Protein AF-A0A6A5VVA6-F1 (afdb_monomer_lite)

Structure (mmCIF, N/CA/C/O backbone):
data_AF-A0A6A5VVA6-F1
#
_entry.id   AF-A0A6A5VVA6-F1
#
loop_
_atom_site.group_PDB
_atom_site.id
_atom_site.type_symbol
_atom_site.label_atom_id
_atom_site.label_alt_id
_atom_site.label_comp_id
_atom_site.label_asym_id
_atom_site.label_entity_id
_atom_site.label_seq_id
_atom_site.pdbx_PDB_ins_code
_atom_site.Cartn_x
_atom_site.Cartn_y
_atom_site.Cartn_z
_atom_site.occupancy
_atom_site.B_iso_or_equiv
_atom_site.auth_seq_id
_atom_site.auth_comp_id
_atom_site.auth_asym_id
_atom_site.auth_atom_id
_atom_site.pdbx_PDB_model_num
ATOM 1 N N . MET A 1 1 ? -32.217 15.310 42.374 1.00 36.19 1 MET A N 1
ATOM 2 C CA . MET A 1 1 ? -31.850 13.880 42.325 1.00 36.19 1 MET A CA 1
ATOM 3 C C . MET A 1 1 ? -31.648 13.524 40.866 1.00 36.19 1 MET A C 1
ATOM 5 O O . MET A 1 1 ? -32.587 13.655 40.093 1.00 36.19 1 MET A O 1
ATOM 9 N N . GLY A 1 2 ? -30.400 13.255 40.482 1.00 40.53 2 GLY A N 1
ATOM 10 C CA . GLY A 1 2 ? -30.018 12.982 39.100 1.00 40.53 2 GLY A CA 1
ATOM 11 C C . GLY A 1 2 ? -30.432 11.581 38.672 1.00 40.53 2 GLY A C 1
ATOM 12 O O . GLY A 1 2 ? -30.357 10.640 39.459 1.00 40.53 2 GLY A O 1
ATOM 13 N N . VAL A 1 3 ? -30.845 11.458 37.416 1.00 36.19 3 VAL A N 1
ATOM 14 C CA . VAL A 1 3 ? -30.930 10.171 36.734 1.00 36.19 3 VAL A CA 1
ATOM 15 C C . VAL A 1 3 ? -30.068 10.303 35.489 1.00 36.19 3 VAL A C 1
ATOM 17 O O . VAL A 1 3 ? -30.524 10.710 34.422 1.00 36.19 3 VAL A O 1
ATOM 20 N N . ASP A 1 4 ? -28.778 10.032 35.670 1.00 34.75 4 ASP A N 1
ATOM 21 C CA . ASP A 1 4 ? -27.837 9.834 34.579 1.00 34.75 4 ASP A CA 1
ATOM 22 C C . ASP A 1 4 ? -28.244 8.563 33.834 1.00 34.75 4 ASP A C 1
ATOM 24 O O . ASP A 1 4 ? -27.867 7.444 34.187 1.00 34.75 4 ASP A O 1
ATOM 28 N N . THR A 1 5 ? -29.048 8.721 32.784 1.00 41.00 5 THR A N 1
ATOM 29 C CA . THR A 1 5 ? -29.287 7.649 31.823 1.00 41.00 5 THR A CA 1
ATOM 30 C C . THR A 1 5 ? -28.006 7.457 31.019 1.00 41.00 5 THR A C 1
ATOM 32 O O . THR A 1 5 ? -27.773 8.117 30.001 1.00 41.00 5 THR A O 1
ATOM 35 N N . ALA A 1 6 ? -27.143 6.571 31.511 1.00 39.22 6 ALA A N 1
ATOM 36 C CA . ALA A 1 6 ? -25.995 6.072 30.779 1.00 39.22 6 ALA A CA 1
ATOM 37 C C . ALA A 1 6 ? -26.468 5.555 2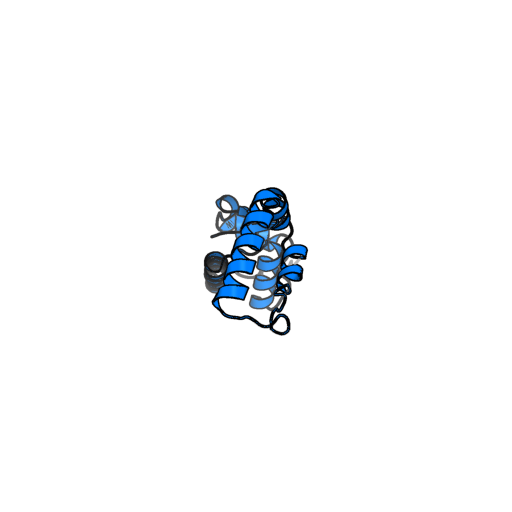9.412 1.00 39.22 6 ALA A C 1
ATOM 39 O O . ALA A 1 6 ? -27.187 4.560 29.308 1.00 39.22 6 ALA A O 1
ATOM 40 N N . LYS A 1 7 ? -26.074 6.264 28.348 1.00 39.19 7 LYS A N 1
ATOM 41 C CA . LYS A 1 7 ? -26.260 5.821 26.964 1.00 39.19 7 LYS A CA 1
ATOM 42 C C . LYS A 1 7 ? -25.625 4.433 26.828 1.00 39.19 7 LYS A C 1
ATOM 44 O O . LYS A 1 7 ? -24.478 4.290 27.262 1.00 39.19 7 LYS A O 1
ATOM 49 N N . PRO A 1 8 ? -26.300 3.436 26.225 1.00 35.03 8 PRO A N 1
ATOM 50 C CA . PRO A 1 8 ? -25.732 2.106 26.086 1.00 35.03 8 PRO A CA 1
ATOM 51 C C . PRO A 1 8 ? -24.411 2.218 25.326 1.00 35.03 8 PRO A C 1
ATOM 53 O O . PRO A 1 8 ? -24.357 2.590 24.149 1.00 35.03 8 PRO A O 1
ATOM 56 N N . CYS A 1 9 ? -23.322 1.964 26.042 1.00 42.34 9 CYS A N 1
ATOM 57 C CA . CYS A 1 9 ? -21.995 1.864 25.480 1.00 42.34 9 CYS A CA 1
ATOM 58 C C . CYS A 1 9 ? -22.026 0.700 24.492 1.00 42.34 9 CYS A C 1
ATOM 60 O O . CYS A 1 9 ? -22.253 -0.438 24.886 1.00 42.34 9 CYS A O 1
ATOM 62 N N . VAL A 1 10 ? -21.872 1.035 23.206 1.00 49.97 10 VAL A N 1
ATOM 63 C CA . VAL A 1 10 ? -21.852 0.131 22.046 1.00 49.97 10 VAL A CA 1
ATOM 64 C C . VAL A 1 10 ? -21.307 -1.232 22.449 1.00 49.97 10 VAL A C 1
ATOM 66 O O . VAL A 1 10 ? -20.103 -1.401 22.653 1.00 49.97 10 VAL A O 1
ATOM 69 N N . THR A 1 11 ? -22.229 -2.163 22.666 1.00 44.84 11 THR A N 1
ATOM 70 C CA . THR A 1 11 ? -21.930 -3.453 23.257 1.00 44.84 11 THR A CA 1
ATOM 71 C C . THR A 1 11 ? -21.075 -4.232 22.269 1.00 44.84 11 THR A C 1
ATOM 73 O O . THR A 1 11 ? -21.367 -4.297 21.079 1.00 44.84 11 THR A O 1
ATOM 76 N N . ARG A 1 12 ? -19.964 -4.744 22.795 1.00 56.94 12 ARG A N 1
ATOM 77 C CA . ARG A 1 12 ? -18.972 -5.619 22.170 1.00 56.94 12 ARG A CA 1
ATOM 78 C C . ARG A 1 12 ? -19.631 -6.744 21.366 1.00 56.94 12 ARG A C 1
ATOM 80 O O . ARG A 1 12 ? -19.928 -7.791 21.939 1.00 56.94 12 ARG A O 1
ATOM 87 N N . ASP A 1 13 ? -19.800 -6.578 20.062 1.00 60.19 13 ASP A N 1
ATOM 88 C CA . ASP A 1 13 ? -20.129 -7.721 19.220 1.00 60.19 13 ASP A CA 1
ATOM 89 C C . ASP A 1 13 ? -18.835 -8.442 18.816 1.00 60.19 13 ASP A C 1
ATOM 91 O O . ASP A 1 13 ? -18.100 -8.021 17.919 1.00 60.19 13 ASP A O 1
ATOM 95 N N . ARG A 1 14 ? -18.520 -9.527 19.536 1.00 67.19 14 ARG A N 1
ATOM 96 C CA . ARG A 1 14 ? -17.348 -10.374 19.254 1.00 67.19 14 ARG A CA 1
ATOM 97 C C . ARG A 1 14 ? -17.419 -11.025 17.868 1.00 67.19 14 ARG A C 1
ATOM 99 O O . ARG A 1 14 ? -16.401 -11.538 17.404 1.00 67.19 14 ARG A O 1
ATOM 106 N N . ALA A 1 15 ? -18.593 -11.098 17.236 1.00 70.94 15 ALA A N 1
ATOM 107 C CA . ALA A 1 15 ? -18.719 -11.620 15.878 1.00 70.94 15 ALA A CA 1
ATOM 108 C C . ALA A 1 15 ? -18.160 -10.614 14.863 1.00 70.94 15 ALA A C 1
ATOM 110 O O . ALA A 1 15 ? -17.253 -10.963 14.110 1.00 70.94 15 ALA A O 1
ATOM 111 N N . LEU A 1 16 ? -18.588 -9.352 14.949 1.00 74.44 16 LEU A N 1
ATOM 112 C CA . LEU A 1 16 ? -18.109 -8.268 14.084 1.00 74.44 16 LEU A CA 1
ATOM 113 C C . LEU A 1 16 ? -16.602 -8.016 14.234 1.00 74.44 16 LEU A C 1
ATOM 115 O O . LEU A 1 16 ? -15.898 -7.808 13.248 1.00 74.44 16 LEU A O 1
ATOM 119 N N . GLU A 1 17 ? -16.075 -8.070 15.465 1.00 78.94 17 GLU A N 1
ATOM 120 C CA . GLU A 1 17 ? -14.627 -7.933 15.681 1.00 78.94 17 GLU A CA 1
ATOM 121 C C . GLU A 1 17 ? -13.831 -9.080 15.031 1.00 78.94 17 GLU A C 1
ATOM 123 O O . GLU A 1 17 ? -12.745 -8.839 14.506 1.00 78.94 17 GLU A O 1
ATOM 128 N N . ARG A 1 18 ? -14.365 -10.310 15.013 1.00 81.12 18 ARG A N 1
ATOM 129 C CA . ARG A 1 18 ? -13.716 -11.460 14.355 1.00 81.12 18 ARG A CA 1
ATOM 130 C C . ARG A 1 18 ? -13.759 -11.369 12.835 1.00 81.12 18 ARG A C 1
ATOM 132 O O . ARG A 1 18 ? -12.767 -11.692 12.189 1.00 81.12 18 ARG A O 1
ATOM 139 N N . GLU A 1 19 ? -14.869 -10.907 12.276 1.00 84.88 19 GLU A N 1
ATOM 140 C CA . GLU A 1 19 ? -14.995 -10.685 10.836 1.00 84.88 19 GLU A CA 1
ATOM 141 C C . GLU A 1 19 ? -13.998 -9.626 10.352 1.00 84.88 19 GLU A C 1
ATOM 143 O O . GLU A 1 19 ? -13.274 -9.843 9.381 1.00 84.88 19 GLU A O 1
ATOM 148 N N . LEU A 1 20 ? -13.859 -8.526 11.101 1.00 86.50 20 LEU A N 1
ATOM 149 C CA . LEU A 1 20 ? -12.868 -7.497 10.803 1.00 86.50 20 LEU A CA 1
ATOM 150 C C . LEU A 1 20 ? -11.430 -8.040 10.866 1.00 86.50 20 LEU A C 1
ATOM 152 O O . LEU A 1 20 ? -10.612 -7.670 10.026 1.00 86.50 20 LEU A O 1
ATOM 156 N N . LEU A 1 21 ? -11.111 -8.921 11.821 1.00 85.69 21 LEU A N 1
ATOM 157 C CA . LEU A 1 21 ? -9.801 -9.582 11.880 1.00 85.69 21 LEU A CA 1
ATOM 158 C C . LEU A 1 21 ? -9.560 -10.475 10.656 1.00 85.69 21 LEU A C 1
ATOM 160 O O . LEU A 1 21 ? -8.518 -10.352 10.020 1.00 85.69 21 LEU A O 1
ATOM 164 N N . SER A 1 22 ? -10.533 -11.310 10.279 1.00 86.12 22 SER A N 1
ATOM 165 C CA . SER A 1 22 ? -10.434 -12.146 9.074 1.00 86.12 22 SER A CA 1
ATOM 166 C C . SER A 1 22 ? -10.239 -11.300 7.813 1.00 86.12 22 SER A C 1
ATOM 168 O O . SER A 1 22 ? -9.422 -11.627 6.955 1.00 86.12 22 SER A O 1
ATOM 170 N N . TYR A 1 23 ? -10.919 -10.158 7.723 1.00 87.56 23 TYR A N 1
ATOM 171 C CA . TYR A 1 23 ? -10.757 -9.251 6.596 1.00 87.56 23 TYR A CA 1
ATOM 172 C C . TYR A 1 23 ? -9.368 -8.594 6.552 1.00 87.56 23 TYR A C 1
ATOM 174 O O . TYR A 1 23 ? -8.760 -8.492 5.484 1.00 87.56 23 TYR A O 1
ATOM 182 N N . ILE A 1 24 ? -8.826 -8.181 7.704 1.00 86.62 24 ILE A N 1
ATOM 183 C CA . ILE A 1 24 ? -7.456 -7.651 7.797 1.00 86.62 24 ILE A CA 1
ATOM 184 C C . ILE A 1 24 ? -6.431 -8.720 7.387 1.00 86.62 24 ILE A C 1
ATOM 186 O O . ILE A 1 24 ? -5.458 -8.384 6.709 1.00 86.62 24 ILE A O 1
ATOM 190 N N . ASP A 1 25 ? -6.653 -9.983 7.748 1.00 85.94 25 ASP A N 1
ATOM 191 C CA . ASP A 1 25 ? -5.792 -11.105 7.363 1.00 85.94 25 ASP A CA 1
ATOM 192 C C . ASP A 1 25 ? -5.791 -11.309 5.838 1.00 85.94 25 ASP A C 1
ATOM 194 O O . ASP A 1 25 ? -4.741 -11.247 5.198 1.00 85.94 25 ASP A O 1
ATOM 198 N N . VAL A 1 26 ? -6.973 -11.358 5.210 1.00 86.94 26 VAL A N 1
ATOM 199 C CA . VAL A 1 26 ? -7.108 -11.426 3.742 1.00 86.94 26 VAL A CA 1
ATOM 200 C C . VAL A 1 26 ? -6.386 -10.267 3.047 1.00 86.94 26 VAL A C 1
ATOM 202 O O . VAL A 1 26 ? -5.683 -10.470 2.052 1.00 86.94 26 VAL A O 1
ATOM 205 N N . LEU A 1 27 ? -6.533 -9.039 3.554 1.00 85.00 27 LEU A N 1
ATOM 206 C CA . LEU A 1 27 ? -5.829 -7.870 3.019 1.00 85.00 27 LEU A CA 1
ATOM 207 C C . LEU A 1 27 ? -4.309 -7.997 3.174 1.00 85.00 27 LEU A C 1
ATOM 209 O O . LEU A 1 27 ? -3.559 -7.621 2.269 1.00 85.00 27 LEU A O 1
ATOM 213 N N . THR A 1 28 ? -3.854 -8.554 4.293 1.00 82.94 28 THR A N 1
ATOM 214 C CA . THR A 1 28 ? -2.436 -8.785 4.575 1.00 82.94 28 THR A CA 1
ATOM 215 C C . THR A 1 28 ? -1.850 -9.838 3.633 1.00 82.94 28 THR A C 1
ATOM 217 O O . THR A 1 28 ? -0.834 -9.559 2.991 1.00 82.94 28 THR A O 1
ATOM 220 N N . CYS A 1 29 ? -2.526 -10.976 3.432 1.00 80.44 29 CYS A N 1
ATOM 221 C CA . CYS A 1 29 ? -2.130 -12.006 2.461 1.00 80.44 29 CYS A CA 1
ATOM 222 C C . CYS A 1 29 ? -2.061 -11.471 1.023 1.00 80.44 29 CYS A C 1
ATOM 224 O O . CYS A 1 29 ? -1.212 -11.889 0.239 1.00 80.44 29 CYS A O 1
ATOM 226 N N . ARG A 1 30 ? -2.918 -10.504 0.672 1.00 81.69 30 ARG A N 1
ATOM 227 C CA . ARG A 1 30 ? -2.909 -9.831 -0.640 1.00 81.69 30 ARG A CA 1
ATOM 228 C C . ARG A 1 30 ? -1.810 -8.772 -0.789 1.00 81.69 30 ARG A C 1
ATOM 230 O O . ARG A 1 30 ? -1.741 -8.109 -1.821 1.00 81.69 30 ARG A O 1
ATOM 237 N N . GLY A 1 31 ? -0.969 -8.573 0.227 1.00 78.56 31 GLY A N 1
ATOM 238 C CA . GLY A 1 31 ? 0.077 -7.549 0.221 1.00 78.56 31 GL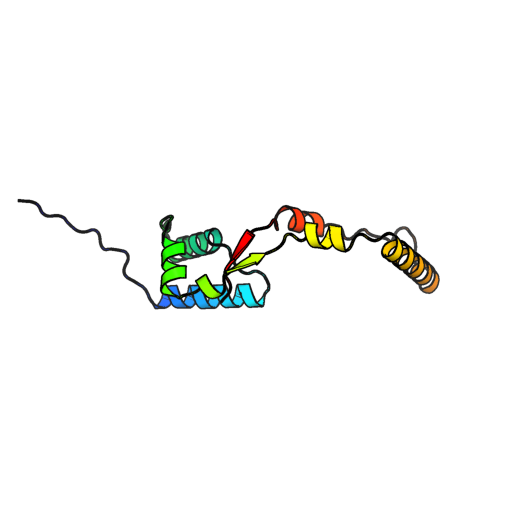Y A CA 1
ATOM 239 C C . GLY A 1 31 ? -0.457 -6.121 0.370 1.00 78.56 31 GLY A C 1
ATOM 240 O O . GLY A 1 31 ? 0.256 -5.162 0.071 1.00 78.56 31 GLY A O 1
ATOM 241 N N . LEU A 1 32 ? -1.694 -5.963 0.853 1.00 82.44 32 LEU A N 1
ATOM 242 C CA . LEU A 1 32 ? -2.373 -4.682 1.065 1.00 82.44 32 LEU A CA 1
ATOM 243 C C . LEU A 1 32 ? -2.716 -4.464 2.550 1.00 82.44 32 LEU A C 1
ATOM 245 O O . LEU A 1 32 ? -3.868 -4.170 2.878 1.00 82.44 32 LEU A O 1
ATOM 249 N N . PRO A 1 33 ? -1.736 -4.560 3.469 1.00 84.56 33 PRO A N 1
ATOM 250 C CA . PRO A 1 33 ? -1.988 -4.417 4.897 1.00 84.56 33 PRO A CA 1
ATOM 251 C C . PRO A 1 33 ?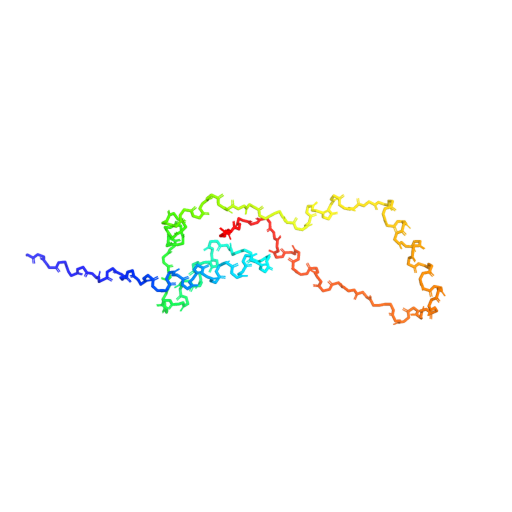 -2.619 -3.042 5.188 1.00 84.56 33 PRO A C 1
ATOM 253 O O . PRO A 1 33 ? -2.130 -2.017 4.685 1.00 84.56 33 PRO A O 1
ATOM 256 N N . PRO A 1 34 ? -3.714 -2.969 5.959 1.00 87.81 34 PRO A N 1
ATOM 257 C CA . PRO A 1 34 ? -4.456 -1.730 6.151 1.00 87.81 34 PRO A CA 1
ATOM 258 C C . PRO A 1 34 ? -3.726 -0.733 7.061 1.00 87.81 34 PRO A C 1
ATOM 260 O O . PRO A 1 34 ? -2.806 -1.055 7.816 1.00 87.81 34 PRO A O 1
ATOM 263 N N . THR A 1 35 ? -4.143 0.530 6.987 1.00 87.44 35 THR A N 1
ATOM 264 C CA . THR A 1 35 ? -3.707 1.586 7.915 1.00 87.44 35 THR A CA 1
ATOM 265 C C . THR A 1 35 ? -4.689 1.721 9.081 1.00 87.44 35 THR A C 1
ATOM 267 O O . THR A 1 35 ? -5.825 1.254 9.009 1.00 87.44 35 THR A O 1
ATOM 270 N N . ARG A 1 36 ? -4.298 2.442 10.144 1.00 86.62 36 ARG A N 1
ATOM 271 C CA . ARG A 1 36 ? -5.204 2.771 11.267 1.00 86.62 36 ARG A CA 1
ATOM 272 C C . ARG A 1 36 ? -6.502 3.434 10.801 1.00 86.62 36 ARG A C 1
ATOM 274 O O . ARG A 1 36 ? -7.571 3.127 11.322 1.00 86.62 36 ARG A O 1
ATOM 281 N N . GLN A 1 37 ? -6.402 4.330 9.818 1.00 86.56 37 GLN A N 1
ATOM 282 C CA . GLN A 1 37 ? -7.560 5.032 9.275 1.00 86.56 37 GLN A CA 1
ATOM 283 C C . GLN A 1 37 ? -8.472 4.086 8.490 1.00 86.56 37 GLN A C 1
ATOM 285 O O . GLN A 1 37 ? -9.684 4.158 8.650 1.00 86.56 37 GLN A O 1
ATOM 290 N N . MET A 1 38 ? -7.908 3.161 7.706 1.00 88.75 38 MET A N 1
ATOM 291 C CA . MET A 1 38 ? -8.698 2.149 6.994 1.00 88.75 38 MET A CA 1
ATOM 292 C C . MET A 1 38 ? -9.462 1.248 7.968 1.00 88.75 38 MET A C 1
ATOM 294 O O . MET A 1 38 ? -10.661 1.081 7.806 1.00 88.75 38 MET A O 1
ATOM 298 N N . ILE A 1 39 ? -8.813 0.762 9.033 1.00 88.50 39 ILE A N 1
ATOM 299 C CA . ILE A 1 39 ? -9.479 -0.052 10.068 1.00 88.50 39 ILE A CA 1
ATOM 300 C C . ILE A 1 39 ? -10.638 0.716 10.715 1.00 88.50 39 ILE A C 1
ATOM 302 O O . ILE A 1 39 ? -11.707 0.156 10.941 1.00 88.50 39 ILE A O 1
ATOM 306 N N . ARG A 1 40 ? -10.455 2.014 10.989 1.00 89.25 40 ARG A N 1
ATOM 307 C CA . ARG A 1 40 ? -11.531 2.870 11.504 1.00 89.25 40 ARG A CA 1
ATOM 308 C C . ARG A 1 40 ? -12.675 3.022 10.498 1.00 89.25 40 ARG A C 1
ATOM 310 O O . ARG A 1 40 ? -13.830 3.034 10.918 1.00 89.25 40 ARG A O 1
ATOM 317 N N . ASN A 1 41 ? -12.368 3.154 9.208 1.00 90.50 41 ASN A N 1
ATOM 318 C CA . ASN A 1 41 ? -13.376 3.254 8.155 1.00 90.50 41 ASN A CA 1
ATOM 319 C C . ASN A 1 41 ? -14.179 1.951 8.051 1.00 90.50 41 ASN A C 1
ATOM 321 O O . ASN A 1 41 ? -15.398 2.012 8.146 1.00 90.50 41 ASN A O 1
ATOM 325 N N . PHE A 1 42 ? -13.508 0.795 7.999 1.00 89.69 42 PHE A N 1
ATOM 326 C CA . PHE A 1 42 ? -14.159 -0.520 7.983 1.00 89.69 42 PHE A CA 1
ATOM 327 C C . PHE A 1 42 ? -15.066 -0.709 9.199 1.00 89.69 42 PHE A C 1
ATOM 329 O O . PHE A 1 42 ? -16.228 -1.069 9.068 1.00 89.69 42 PHE A O 1
ATOM 336 N N . ALA A 1 43 ? -14.575 -0.368 10.392 1.00 86.88 43 ALA A N 1
ATOM 337 C CA . ALA A 1 43 ? -15.382 -0.438 11.603 1.00 86.88 43 ALA A CA 1
ATOM 338 C C . ALA A 1 43 ? -16.577 0.528 11.588 1.00 86.88 43 ALA A C 1
ATOM 340 O O . ALA A 1 43 ? -17.608 0.226 12.181 1.00 86.88 43 ALA A O 1
ATOM 341 N N . SER A 1 44 ? -16.449 1.687 10.934 1.00 89.00 44 SER A N 1
ATOM 342 C CA . SER A 1 44 ? -17.554 2.643 10.812 1.00 89.00 44 SER A CA 1
ATOM 343 C C . SER A 1 44 ? -18.632 2.153 9.848 1.00 89.00 44 SER A C 1
ATOM 345 O O . SER A 1 44 ? -19.816 2.358 10.101 1.00 89.00 44 SER A O 1
ATOM 347 N N . GLU A 1 45 ? -18.209 1.509 8.762 1.00 88.50 45 GLU A N 1
ATOM 348 C CA . GLU A 1 45 ? -19.075 0.923 7.741 1.00 88.50 45 GLU A CA 1
ATOM 349 C C . GLU A 1 45 ? -19.857 -0.267 8.303 1.00 88.50 45 GLU A C 1
ATOM 351 O O . GLU A 1 45 ? -21.083 -0.262 8.271 1.00 88.50 45 GLU A O 1
ATOM 356 N N . ILE A 1 46 ? -19.162 -1.203 8.958 1.00 84.06 46 ILE A N 1
ATOM 357 C CA . ILE A 1 46 ? -19.773 -2.355 9.633 1.00 84.06 46 ILE A CA 1
ATOM 358 C C . ILE A 1 46 ? -20.754 -1.908 10.730 1.00 84.06 46 ILE A C 1
ATOM 360 O O . ILE A 1 46 ? 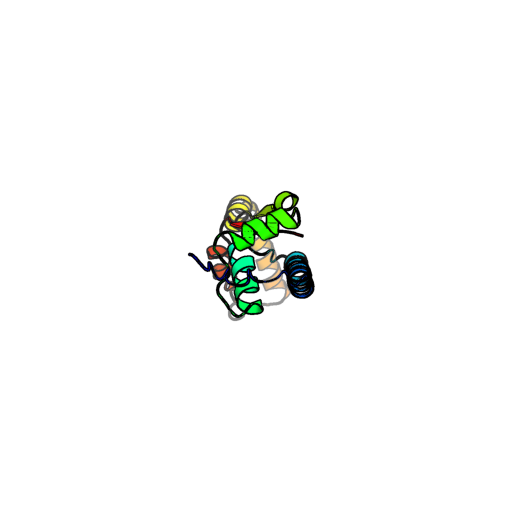-21.832 -2.474 10.881 1.00 84.06 46 ILE A O 1
ATOM 364 N N . ALA A 1 47 ? -20.401 -0.881 11.511 1.00 82.25 47 ALA A N 1
ATOM 365 C CA . ALA A 1 47 ? -21.241 -0.407 12.611 1.00 82.25 47 ALA A CA 1
ATOM 366 C C . ALA A 1 47 ? -22.376 0.540 12.176 1.00 82.25 47 ALA A C 1
ATOM 368 O O . ALA A 1 47 ? -23.135 0.992 13.039 1.00 82.25 47 ALA A O 1
ATOM 369 N N . GLY A 1 48 ? -22.447 0.919 10.892 1.00 84.56 48 GLY A N 1
ATOM 370 C CA . GLY A 1 48 ? -23.393 1.916 10.373 1.00 84.56 48 GLY A CA 1
ATOM 371 C C . GLY A 1 48 ? -23.256 3.311 11.003 1.00 84.56 48 GLY A C 1
ATOM 372 O O . GLY A 1 48 ? -24.168 4.130 10.912 1.00 84.56 48 GLY A O 1
ATOM 373 N N . LYS A 1 49 ? -22.144 3.595 11.694 1.00 86.50 49 LYS A N 1
ATOM 374 C CA . LYS A 1 49 ? -21.901 4.855 12.413 1.00 86.50 49 LYS A CA 1
ATOM 375 C C . LYS A 1 49 ? -20.417 5.152 12.523 1.00 86.50 49 LYS A C 1
ATOM 377 O O . LYS A 1 49 ? -19.596 4.247 12.613 1.00 86.50 49 LYS A O 1
ATOM 382 N N . GLN A 1 50 ? -20.064 6.431 12.614 1.00 85.56 50 GLN A N 1
ATOM 383 C CA . GLN A 1 50 ? -18.668 6.847 12.755 1.00 85.56 50 GLN A CA 1
ATOM 384 C C . GLN A 1 50 ? -18.007 6.258 14.010 1.00 85.56 50 GLN A C 1
ATOM 386 O O . GLN A 1 50 ? -18.370 6.577 15.145 1.00 85.56 50 GLN A O 1
ATOM 391 N N . ALA A 1 51 ? -16.979 5.436 13.801 1.00 86.81 51 ALA A N 1
ATOM 392 C CA . ALA A 1 51 ? -16.132 4.943 14.871 1.00 86.81 51 ALA A CA 1
ATOM 393 C C . ALA A 1 51 ? -15.301 6.099 15.451 1.00 86.81 51 ALA A C 1
ATOM 395 O O . ALA A 1 51 ? -14.756 6.937 14.725 1.00 86.81 51 ALA A O 1
ATOM 396 N N . GLY A 1 52 ? -15.178 6.145 16.781 1.00 85.75 52 GLY A N 1
ATOM 397 C CA . GLY A 1 52 ? -14.421 7.196 17.465 1.00 85.75 52 GLY A CA 1
ATOM 398 C C . GLY A 1 52 ? -12.944 7.231 17.048 1.00 85.75 52 GLY A C 1
ATOM 399 O O . GLY A 1 52 ? -12.364 6.200 16.710 1.00 85.75 52 GLY A O 1
ATOM 400 N N . LYS A 1 53 ? -12.302 8.407 17.126 1.00 82.25 53 LYS A N 1
ATOM 401 C CA . LYS A 1 53 ? -10.900 8.605 16.690 1.00 82.25 53 LYS A CA 1
ATOM 402 C C . LYS A 1 53 ? -9.924 7.595 17.317 1.00 82.25 53 LYS A C 1
ATOM 404 O O . LYS A 1 53 ? -9.100 7.024 16.616 1.00 82.25 53 LYS A O 1
ATOM 409 N N . ALA A 1 54 ? -10.081 7.319 18.612 1.00 86.19 54 ALA A N 1
ATOM 410 C CA . ALA A 1 54 ? -9.252 6.367 19.356 1.00 86.19 54 ALA A CA 1
ATOM 411 C C . ALA A 1 54 ? -9.743 4.905 19.279 1.00 86.19 54 ALA A C 1
ATOM 413 O O . ALA A 1 54 ? -9.159 4.024 19.907 1.00 86.19 54 ALA A O 1
ATOM 414 N N . TRP A 1 55 ? -10.833 4.610 18.558 1.00 88.75 55 TRP A N 1
ATOM 415 C CA . TRP A 1 55 ? -11.394 3.255 18.509 1.00 88.75 55 TRP A CA 1
ATOM 416 C C . TRP A 1 55 ? -10.417 2.265 17.874 1.00 88.75 55 TRP A C 1
ATOM 418 O O . TRP A 1 55 ? -10.165 1.219 18.469 1.00 88.75 55 TRP A O 1
ATOM 428 N N . ALA A 1 56 ? -9.813 2.628 16.736 1.00 86.69 56 ALA A N 1
ATOM 429 C CA . ALA A 1 56 ? -8.847 1.775 16.043 1.00 86.69 56 ALA A CA 1
ATOM 430 C C . ALA A 1 56 ? -7.607 1.510 16.908 1.00 86.69 56 ALA A C 1
ATOM 432 O O . ALA A 1 56 ? -7.130 0.385 16.970 1.00 86.69 56 ALA A O 1
ATOM 433 N N . GLU A 1 57 ? -7.122 2.509 17.650 1.00 85.06 57 GLU A N 1
ATOM 434 C CA . GLU A 1 57 ? -5.997 2.325 18.575 1.00 85.06 57 GLU A CA 1
ATOM 435 C C . GLU A 1 57 ? -6.346 1.384 19.725 1.00 85.06 57 GLU A C 1
ATOM 437 O O . GLU A 1 57 ? -5.565 0.493 20.057 1.00 85.06 57 GLU A O 1
ATOM 442 N N . ARG A 1 58 ? -7.548 1.526 20.298 1.00 87.62 58 ARG A N 1
ATOM 443 C CA . ARG A 1 58 ? -8.034 0.594 21.316 1.00 87.62 58 ARG A CA 1
ATOM 444 C C . ARG A 1 58 ? -8.220 -0.812 20.752 1.00 87.62 58 ARG A C 1
ATOM 446 O O . ARG A 1 58 ? -7.936 -1.756 21.471 1.00 87.62 58 ARG A O 1
ATOM 453 N N . PHE A 1 59 ? -8.705 -0.963 19.521 1.00 85.06 59 PHE A N 1
ATOM 454 C CA . PHE A 1 59 ? -8.853 -2.261 18.852 1.00 85.06 59 PHE A CA 1
ATOM 455 C C . PHE A 1 59 ? -7.492 -2.942 18.667 1.00 85.06 59 PHE A C 1
ATOM 457 O O . PHE A 1 59 ? -7.292 -4.052 19.146 1.00 85.06 59 PHE A O 1
ATOM 464 N N . ILE A 1 60 ? -6.518 -2.221 18.106 1.00 83.56 60 ILE A N 1
ATOM 465 C CA . ILE A 1 60 ? -5.137 -2.695 17.935 1.00 83.56 60 ILE A CA 1
ATOM 466 C C . ILE A 1 60 ? -4.528 -3.102 19.283 1.00 83.56 60 ILE A C 1
ATOM 468 O O . ILE A 1 60 ? -3.909 -4.156 19.379 1.00 83.56 60 ILE A O 1
ATOM 472 N N . LYS A 1 61 ? -4.727 -2.294 20.335 1.00 83.94 61 LYS A N 1
ATOM 473 C CA . LYS A 1 61 ? -4.234 -2.597 21.687 1.00 83.94 61 LYS A CA 1
ATOM 474 C C . LYS A 1 61 ? -4.933 -3.809 22.315 1.00 83.94 61 LYS A C 1
ATOM 476 O O . LYS A 1 61 ? -4.280 -4.556 23.029 1.00 83.94 61 LYS A O 1
ATOM 481 N N . ARG A 1 62 ? -6.235 -4.005 22.073 1.00 85.00 62 ARG A N 1
ATOM 482 C CA . ARG A 1 62 ? -7.002 -5.150 22.602 1.00 85.00 62 ARG A CA 1
ATOM 483 C C . ARG A 1 62 ? -6.558 -6.486 22.010 1.00 85.00 62 ARG A C 1
ATOM 485 O O . ARG A 1 62 ? -6.615 -7.484 22.715 1.00 85.00 62 ARG A O 1
ATOM 492 N N . HIS A 1 63 ? -6.142 -6.492 20.748 1.00 79.25 63 HIS A N 1
ATOM 493 C CA . HIS A 1 63 ? -5.748 -7.701 20.019 1.00 79.25 63 HIS A CA 1
ATOM 494 C C . HIS A 1 63 ? -4.224 -7.864 19.888 1.00 79.25 63 HIS A C 1
ATOM 496 O O . HIS A 1 63 ? -3.770 -8.665 19.085 1.00 79.25 63 HIS A O 1
ATOM 502 N N . ASP A 1 64 ? -3.444 -7.073 20.631 1.00 72.00 64 ASP A N 1
ATOM 503 C CA . ASP A 1 64 ? -1.972 -7.050 20.601 1.00 72.00 64 ASP A CA 1
ATOM 504 C C . ASP A 1 64 ? -1.333 -6.933 19.197 1.00 72.00 64 ASP A C 1
ATOM 506 O O . ASP A 1 64 ? -0.177 -7.272 18.956 1.00 72.00 64 ASP A O 1
ATOM 510 N N . ILE A 1 65 ? -2.058 -6.327 18.251 1.00 67.94 65 ILE A N 1
ATOM 511 C CA . ILE A 1 65 ? -1.629 -6.155 16.849 1.00 67.94 65 ILE A CA 1
ATOM 512 C C . ILE A 1 65 ? -0.463 -5.137 16.745 1.00 67.94 65 ILE A C 1
ATOM 514 O O . ILE A 1 65 ? 0.103 -4.876 15.682 1.00 67.94 65 ILE A O 1
ATOM 518 N N . ASN A 1 66 ? -0.062 -4.519 17.862 1.00 57.78 66 ASN A N 1
ATOM 519 C CA . ASN A 1 66 ? 1.065 -3.588 17.906 1.00 57.78 66 ASN A CA 1
ATOM 520 C C . ASN A 1 66 ? 2.397 -4.256 17.530 1.00 57.78 66 ASN A C 1
ATOM 522 O O . ASN A 1 66 ? 3.211 -3.592 16.877 1.00 57.78 66 ASN A O 1
ATOM 526 N N . LEU A 1 67 ? 2.589 -5.537 17.879 1.00 55.72 67 LEU A N 1
ATOM 527 C CA . LEU A 1 67 ? 3.808 -6.304 17.583 1.00 55.72 67 LEU A CA 1
ATOM 528 C C . LEU A 1 67 ? 4.052 -6.486 16.077 1.00 55.72 67 LEU A C 1
ATOM 530 O O . LEU A 1 67 ? 5.195 -6.609 15.647 1.00 55.72 67 LEU A O 1
ATOM 534 N N . LEU A 1 68 ? 2.997 -6.419 15.265 1.00 64.31 68 LEU A N 1
ATOM 535 C CA . LEU A 1 68 ? 3.049 -6.688 13.828 1.00 64.31 68 LEU A CA 1
ATOM 536 C C . LEU A 1 68 ? 3.041 -5.413 12.972 1.00 64.31 68 LEU A C 1
ATOM 538 O O . LEU A 1 68 ? 3.103 -5.470 11.748 1.00 64.31 68 LEU A O 1
ATOM 542 N N . SER A 1 69 ? 2.984 -4.224 13.580 1.00 68.50 69 SER A N 1
ATOM 543 C CA . SER A 1 69 ? 2.909 -2.974 12.819 1.00 68.50 69 SER A CA 1
ATOM 544 C C . SER A 1 69 ? 4.265 -2.557 12.223 1.00 68.50 69 SER A C 1
ATOM 546 O O . SER A 1 69 ? 5.198 -2.209 12.947 1.00 68.50 69 SER A O 1
ATOM 548 N N . ARG A 1 70 ? 4.373 -2.515 10.885 1.00 73.81 70 ARG A N 1
ATOM 549 C CA . ARG A 1 70 ? 5.597 -2.115 10.161 1.00 73.81 70 ARG A CA 1
ATOM 550 C C . ARG A 1 70 ? 5.370 -0.868 9.312 1.00 73.81 70 ARG A C 1
ATOM 552 O O . ARG A 1 70 ? 4.304 -0.659 8.734 1.00 73.81 70 ARG A O 1
ATOM 559 N N . TRP A 1 71 ? 6.399 -0.035 9.190 1.00 69.94 71 TRP A N 1
ATOM 560 C CA . TRP A 1 71 ? 6.412 1.027 8.186 1.00 69.94 71 TRP A CA 1
ATOM 561 C C . TRP A 1 71 ? 6.589 0.406 6.803 1.00 69.94 71 TRP A C 1
ATOM 563 O O . TRP A 1 71 ? 7.607 -0.232 6.533 1.00 69.94 71 TRP A O 1
ATOM 573 N N . ALA A 1 72 ? 5.610 0.594 5.921 1.00 67.19 72 ALA A N 1
ATOM 574 C CA . ALA A 1 72 ? 5.830 0.326 4.510 1.00 67.19 72 ALA A CA 1
ATOM 575 C C . ALA A 1 72 ? 6.745 1.427 3.968 1.00 67.19 72 ALA A C 1
ATOM 577 O O . ALA A 1 72 ? 6.427 2.611 4.074 1.00 67.19 72 ALA A O 1
ATOM 578 N N . SER A 1 73 ? 7.901 1.046 3.434 1.00 63.78 73 SER A N 1
ATOM 579 C CA . SER A 1 73 ? 8.772 1.969 2.712 1.00 63.78 73 SER A CA 1
ATOM 580 C C . SER A 1 73 ? 8.124 2.315 1.376 1.00 63.78 73 SER A C 1
ATOM 582 O O . SER A 1 73 ? 7.634 1.422 0.688 1.00 63.78 73 SER A O 1
ATOM 584 N N . GLY A 1 74 ? 8.133 3.594 1.001 1.00 64.38 74 GLY A N 1
ATOM 585 C CA . GLY A 1 74 ? 7.623 4.005 -0.305 1.00 64.38 74 GLY A CA 1
ATOM 586 C C . GLY A 1 74 ? 8.405 3.337 -1.439 1.00 64.38 74 GLY A C 1
ATOM 587 O O . GLY A 1 74 ? 9.628 3.180 -1.349 1.00 64.38 74 GLY A O 1
ATOM 588 N N . ILE A 1 75 ? 7.701 2.972 -2.515 1.00 65.12 75 ILE A N 1
ATOM 589 C CA . ILE A 1 75 ? 8.291 2.378 -3.730 1.00 65.12 75 ILE A CA 1
ATOM 590 C C . ILE A 1 75 ? 9.402 3.281 -4.297 1.00 65.12 75 ILE A C 1
ATOM 592 O O . ILE A 1 75 ? 10.391 2.788 -4.836 1.00 65.12 75 ILE A O 1
ATOM 596 N N . ASP A 1 76 ? 9.290 4.596 -4.099 1.00 63.69 76 ASP A N 1
ATOM 597 C CA . ASP A 1 76 ? 10.269 5.591 -4.542 1.00 63.69 76 ASP A CA 1
ATOM 598 C C . ASP A 1 76 ? 11.689 5.365 -3.983 1.00 63.69 76 ASP A C 1
ATOM 600 O O . ASP A 1 76 ? 12.674 5.470 -4.711 1.00 63.69 76 ASP A O 1
ATOM 604 N N . ILE A 1 77 ? 11.825 4.947 -2.718 1.00 66.75 77 ILE A N 1
ATOM 605 C CA . ILE A 1 77 ? 13.146 4.676 -2.117 1.00 66.75 77 ILE A CA 1
ATOM 606 C C . ILE A 1 77 ? 13.801 3.463 -2.786 1.00 66.75 77 ILE A C 1
ATOM 608 O O . ILE A 1 77 ? 15.002 3.469 -3.064 1.00 66.75 77 ILE A O 1
ATOM 612 N N . GLN A 1 78 ? 13.011 2.425 -3.068 1.00 68.06 78 GLN A N 1
ATOM 613 C CA . GLN A 1 78 ? 13.495 1.243 -3.781 1.00 68.06 78 GLN A CA 1
ATOM 614 C C . GLN A 1 78 ? 13.877 1.588 -5.224 1.00 68.06 78 GLN A C 1
ATOM 616 O O . GLN A 1 78 ? 14.897 1.112 -5.711 1.00 68.06 78 GLN A O 1
ATOM 621 N N . ARG A 1 79 ? 13.131 2.484 -5.882 1.00 67.75 79 ARG A N 1
ATOM 622 C CA . ARG A 1 79 ? 13.469 2.992 -7.220 1.00 67.75 79 ARG A CA 1
ATOM 623 C C . ARG A 1 79 ? 14.778 3.758 -7.240 1.00 67.75 79 ARG A C 1
ATOM 625 O O . ARG A 1 79 ? 15.615 3.464 -8.084 1.00 67.75 79 ARG A O 1
ATOM 632 N N . LYS A 1 80 ? 14.998 4.668 -6.287 1.00 69.94 80 LYS A N 1
ATOM 633 C CA . LYS A 1 80 ? 16.275 5.389 -6.167 1.00 69.94 80 LYS A CA 1
ATOM 634 C C . LYS A 1 80 ? 17.454 4.430 -6.015 1.00 69.94 80 LYS A C 1
ATOM 636 O O . LYS A 1 80 ? 18.480 4.639 -6.644 1.00 69.94 80 LYS A O 1
ATOM 641 N N . ARG A 1 81 ? 17.291 3.349 -5.244 1.00 70.38 81 ARG A N 1
ATOM 642 C CA . ARG A 1 81 ? 18.314 2.295 -5.101 1.00 70.38 81 ARG A CA 1
ATOM 643 C C . ARG A 1 81 ? 18.475 1.424 -6.351 1.00 70.38 81 ARG A C 1
ATOM 645 O O . ARG A 1 81 ? 19.568 0.940 -6.620 1.00 70.38 81 ARG A O 1
ATOM 652 N N . ALA A 1 82 ? 17.398 1.189 -7.094 1.00 69.00 82 ALA A N 1
ATOM 653 C CA . ALA A 1 82 ? 17.412 0.388 -8.315 1.00 69.00 82 ALA A CA 1
ATOM 654 C C . ALA A 1 82 ? 17.903 1.165 -9.550 1.00 69.00 82 ALA A C 1
ATOM 656 O O . ALA A 1 82 ? 18.257 0.534 -10.547 1.00 69.00 82 ALA A O 1
ATOM 657 N N . ASN A 1 83 ? 17.947 2.499 -9.472 1.00 78.62 83 ASN A N 1
ATOM 658 C CA . ASN A 1 83 ? 18.400 3.404 -10.520 1.00 78.62 83 ASN A CA 1
ATOM 659 C C . ASN A 1 83 ? 19.902 3.202 -10.786 1.00 78.62 83 ASN A C 1
ATOM 661 O O . ASN A 1 83 ? 20.753 3.671 -10.034 1.00 78.62 83 ASN A O 1
ATOM 665 N N . SER A 1 84 ? 20.230 2.443 -11.831 1.00 85.06 84 SER A N 1
ATOM 666 C CA . SER A 1 84 ? 21.606 2.088 -12.177 1.00 85.06 84 SER A CA 1
ATOM 667 C C . SER A 1 84 ? 21.794 2.170 -13.683 1.00 85.06 84 SER A C 1
ATOM 669 O O . SER A 1 84 ? 21.182 1.406 -14.430 1.00 85.06 84 SER A O 1
ATOM 671 N N . ALA A 1 85 ? 22.693 3.057 -14.117 1.00 86.31 85 ALA A N 1
ATOM 672 C CA . ALA A 1 85 ? 23.058 3.232 -15.524 1.00 86.31 85 ALA A CA 1
ATOM 673 C C . ALA A 1 85 ? 23.443 1.901 -16.192 1.00 86.31 85 ALA A C 1
ATOM 675 O O . ALA A 1 85 ? 22.990 1.595 -17.292 1.00 86.31 85 ALA A O 1
ATOM 676 N N . PHE A 1 86 ? 24.199 1.062 -15.477 1.00 90.19 86 PHE A N 1
ATOM 677 C CA . PHE A 1 86 ? 24.600 -0.260 -15.951 1.00 90.19 86 PHE A CA 1
ATOM 678 C C . PHE A 1 86 ? 23.401 -1.179 -16.235 1.00 90.19 86 PHE A C 1
ATOM 680 O O . PHE A 1 86 ? 23.356 -1.846 -17.269 1.00 90.19 86 PHE A O 1
ATOM 687 N N . LYS A 1 87 ? 22.393 -1.187 -15.352 1.00 87.62 87 LYS A N 1
ATOM 688 C CA . LYS A 1 87 ? 21.182 -2.000 -15.544 1.00 87.62 87 LYS A CA 1
ATOM 689 C C . LYS A 1 87 ? 20.359 -1.522 -16.740 1.00 87.62 87 LYS A C 1
ATOM 691 O O . LYS A 1 87 ? 19.834 -2.360 -17.466 1.00 87.62 87 LYS A O 1
ATOM 696 N N . TYR A 1 88 ? 20.286 -0.211 -16.980 1.00 86.69 88 TYR A N 1
ATOM 697 C CA . TYR A 1 88 ? 19.621 0.324 -18.173 1.00 86.69 88 TYR A CA 1
ATOM 698 C C . TYR A 1 88 ? 20.344 -0.073 -19.454 1.00 86.69 88 TYR A C 1
ATOM 700 O O . TYR A 1 88 ? 19.700 -0.546 -20.386 1.00 86.69 88 TYR A O 1
ATOM 708 N N . ALA A 1 89 ? 21.674 0.042 -19.484 1.00 92.38 89 ALA A N 1
ATOM 709 C CA . ALA A 1 89 ? 22.463 -0.379 -20.637 1.00 92.38 89 ALA A CA 1
ATOM 710 C C . ALA A 1 89 ? 22.235 -1.867 -20.962 1.00 92.38 89 ALA A C 1
ATOM 712 O O . ALA A 1 89 ? 22.017 -2.227 -22.119 1.00 92.38 89 ALA A O 1
ATOM 713 N N . LEU A 1 90 ? 22.210 -2.729 -19.938 1.00 93.88 90 LEU A N 1
ATOM 714 C CA . LEU A 1 90 ? 21.920 -4.152 -20.115 1.00 93.88 90 LEU A CA 1
ATOM 715 C C . LEU A 1 90 ? 20.488 -4.398 -20.615 1.00 93.88 90 LEU A C 1
ATOM 717 O O . LEU A 1 90 ? 20.290 -5.222 -21.507 1.00 93.88 90 LEU A O 1
ATOM 721 N N . TYR A 1 91 ? 19.505 -3.679 -20.066 1.00 90.44 91 TYR A N 1
ATOM 722 C CA . TYR A 1 91 ? 18.106 -3.773 -20.481 1.00 90.44 91 TYR A CA 1
ATOM 723 C C . TYR A 1 91 ? 17.920 -3.393 -21.951 1.00 90.44 91 TYR A C 1
ATOM 725 O O . TYR A 1 91 ? 17.357 -4.180 -22.706 1.00 90.44 91 TYR A O 1
ATOM 733 N N . PHE A 1 92 ? 18.432 -2.236 -22.383 1.00 91.50 92 PHE A N 1
ATOM 734 C CA . PHE A 1 92 ? 18.279 -1.788 -23.769 1.00 91.50 92 PHE A CA 1
ATOM 735 C C . PHE A 1 92 ? 19.010 -2.702 -24.753 1.00 91.50 92 PHE A C 1
ATOM 737 O O . PHE A 1 92 ? 18.452 -3.033 -25.796 1.00 91.50 92 PHE A O 1
ATOM 744 N N . LYS A 1 93 ? 20.190 -3.217 -24.383 1.00 95.75 93 LYS A N 1
ATOM 745 C CA . LYS A 1 93 ? 20.904 -4.221 -25.184 1.00 95.75 93 LYS A CA 1
ATOM 746 C C . LYS A 1 93 ? 20.103 -5.517 -25.346 1.00 95.75 93 LYS A C 1
ATOM 748 O O . LYS A 1 93 ? 20.133 -6.142 -26.403 1.00 95.75 93 LYS A O 1
ATOM 753 N N . LEU A 1 94 ? 19.406 -5.956 -24.297 1.00 95.19 94 LEU A N 1
ATOM 754 C CA . LEU A 1 94 ? 18.524 -7.121 -24.370 1.00 95.19 94 LEU A CA 1
ATOM 755 C C . LEU A 1 94 ? 17.270 -6.825 -25.203 1.00 95.19 94 LEU A C 1
ATOM 757 O O . LEU A 1 94 ? 16.871 -7.661 -26.010 1.00 95.19 94 LEU A O 1
ATOM 761 N N . LEU A 1 95 ? 16.667 -5.652 -25.014 1.00 91.75 95 LEU A N 1
ATOM 762 C CA . LEU A 1 95 ? 15.468 -5.221 -25.725 1.00 91.75 95 LEU A CA 1
ATOM 763 C C . LEU A 1 95 ? 15.710 -5.159 -27.235 1.00 91.75 95 LEU A C 1
ATOM 765 O O . LEU A 1 95 ? 14.938 -5.736 -27.992 1.00 91.75 95 LEU A O 1
ATOM 769 N N . GLU A 1 96 ? 16.816 -4.548 -27.662 1.00 93.38 96 GLU A N 1
ATOM 770 C CA . GLU A 1 96 ? 17.221 -4.474 -29.069 1.00 93.38 96 GLU A CA 1
ATOM 771 C C . GLU A 1 96 ? 17.320 -5.869 -29.700 1.00 93.38 96 GLU A C 1
ATOM 773 O O . GLU A 1 96 ? 16.720 -6.130 -30.744 1.00 93.38 96 GLU A O 1
ATOM 778 N N . ARG A 1 97 ? 17.979 -6.813 -29.013 1.00 96.12 97 ARG A N 1
ATOM 779 C CA . ARG A 1 97 ? 18.072 -8.210 -29.468 1.00 96.12 97 ARG A CA 1
ATOM 780 C C . ARG A 1 97 ? 16.702 -8.862 -29.638 1.00 96.12 97 ARG A C 1
ATOM 782 O O . ARG A 1 97 ? 16.518 -9.647 -30.561 1.00 96.12 97 ARG A O 1
ATOM 789 N N . LYS A 1 98 ? 15.747 -8.577 -28.749 1.00 94.25 98 LYS A N 1
ATOM 790 C CA . LYS A 1 98 ? 14.394 -9.150 -28.815 1.00 94.25 98 LYS A CA 1
ATOM 791 C C . LYS A 1 98 ? 13.540 -8.512 -29.904 1.00 94.25 98 LYS A C 1
ATOM 793 O O . LYS A 1 98 ? 12.816 -9.240 -30.577 1.00 94.25 98 LYS A O 1
ATOM 798 N N . ILE A 1 99 ? 13.669 -7.204 -30.117 1.00 94.62 99 ILE A N 1
ATOM 799 C CA . ILE A 1 99 ? 13.027 -6.503 -31.236 1.00 94.62 99 ILE A CA 1
ATOM 800 C C . ILE A 1 99 ? 13.494 -7.111 -32.561 1.00 94.62 99 ILE A C 1
ATOM 802 O O . ILE A 1 99 ? 12.657 -7.448 -33.393 1.00 94.62 99 ILE A O 1
ATOM 806 N N . GLN A 1 100 ? 14.804 -7.337 -32.715 1.00 94.31 100 GLN A N 1
ATOM 807 C CA . GLN A 1 100 ? 15.371 -7.987 -33.900 1.00 94.31 100 GLN A CA 1
ATOM 808 C C . GLN A 1 100 ? 14.924 -9.451 -34.031 1.00 94.31 100 GLN A C 1
ATOM 810 O O . GLN A 1 100 ? 14.494 -9.862 -35.102 1.00 94.31 100 GLN A O 1
ATOM 815 N N . GLN A 1 101 ? 14.973 -10.231 -32.942 1.00 96.12 101 GLN A N 1
ATOM 816 C CA . GLN A 1 101 ? 14.600 -11.652 -32.946 1.00 96.12 101 GLN A CA 1
ATOM 817 C C . GLN A 1 101 ? 13.155 -11.885 -33.410 1.00 96.12 101 GLN A C 1
ATOM 819 O O . GLN A 1 101 ? 12.891 -12.864 -34.104 1.00 96.12 101 GLN A O 1
ATOM 824 N N . TYR A 1 102 ? 12.227 -11.022 -32.997 1.00 95.31 102 TYR A N 1
ATOM 825 C CA . TYR A 1 102 ? 10.799 -11.177 -33.288 1.00 95.31 102 TYR A CA 1
ATOM 826 C C . TYR A 1 102 ? 10.279 -10.209 -34.355 1.00 95.31 102 TYR A C 1
ATOM 828 O O . TYR A 1 102 ? 9.077 -10.181 -34.601 1.00 95.31 102 TYR A O 1
ATOM 836 N N . ASN A 1 103 ? 11.162 -9.423 -34.979 1.00 93.44 103 ASN A N 1
ATOM 837 C CA . ASN A 1 103 ? 10.821 -8.405 -35.973 1.00 93.44 103 ASN A CA 1
ATOM 838 C C . ASN A 1 103 ? 9.678 -7.475 -35.508 1.00 93.44 103 ASN A C 1
ATOM 840 O O . ASN A 1 103 ? 8.686 -7.269 -36.209 1.00 93.44 103 ASN A O 1
ATOM 844 N N . VAL A 1 104 ? 9.794 -6.963 -34.277 1.00 91.75 104 VAL A N 1
ATOM 845 C CA . VAL A 1 104 ? 8.761 -6.124 -33.652 1.00 91.75 104 VAL A CA 1
ATOM 846 C C . VAL A 1 104 ? 8.743 -4.748 -34.315 1.00 91.75 104 VAL A C 1
ATOM 848 O O . VAL A 1 104 ? 9.725 -4.011 -34.248 1.00 91.75 104 VAL A O 1
ATOM 851 N N . ASP A 1 105 ? 7.613 -4.384 -34.921 1.00 91.06 105 ASP A N 1
ATOM 852 C CA . ASP A 1 105 ? 7.411 -3.049 -35.492 1.00 91.06 105 ASP A CA 1
ATOM 853 C C . ASP A 1 105 ? 7.416 -1.982 -34.377 1.00 91.06 105 ASP A C 1
ATOM 855 O O . ASP A 1 105 ? 6.708 -2.152 -33.376 1.00 91.06 105 ASP A O 1
ATOM 859 N N . PRO A 1 106 ? 8.156 -0.865 -34.532 1.00 86.88 106 PRO A N 1
ATOM 860 C CA . PRO A 1 106 ? 8.181 0.226 -33.558 1.00 86.88 106 PRO A CA 1
ATOM 861 C C . PRO A 1 106 ? 6.798 0.747 -33.145 1.00 86.88 106 PRO A C 1
ATOM 863 O O . PRO A 1 106 ? 6.623 1.188 -32.011 1.00 86.88 106 PRO A O 1
ATOM 866 N N . ARG A 1 107 ? 5.796 0.662 -34.030 1.00 90.06 107 ARG A N 1
ATOM 867 C CA . ARG A 1 107 ? 4.412 1.092 -33.762 1.00 90.06 107 ARG A CA 1
ATOM 868 C C . ARG A 1 107 ? 3.690 0.231 -32.724 1.00 90.06 107 ARG A C 1
ATOM 870 O O . ARG A 1 107 ? 2.688 0.673 -32.172 1.00 90.06 107 ARG A O 1
ATOM 877 N N . HIS A 1 108 ? 4.191 -0.973 -32.450 1.00 88.12 108 HIS A N 1
ATOM 878 C CA . HIS A 1 108 ? 3.639 -1.892 -31.452 1.00 88.12 108 HIS A CA 1
ATOM 879 C C . HIS A 1 108 ? 4.398 -1.851 -30.116 1.00 88.12 108 HIS A C 1
ATOM 881 O O . HIS A 1 108 ? 4.189 -2.705 -29.252 1.00 88.12 108 HIS A O 1
ATOM 887 N N . ILE A 1 109 ? 5.290 -0.874 -29.929 1.00 86.94 109 ILE A N 1
ATOM 888 C CA . ILE A 1 109 ? 6.002 -0.665 -28.668 1.00 86.94 109 ILE A CA 1
ATOM 889 C C . ILE A 1 109 ? 5.192 0.310 -27.815 1.00 86.94 109 ILE A C 1
ATOM 891 O O . ILE A 1 109 ? 5.273 1.527 -27.973 1.00 86.94 109 ILE A O 1
ATOM 895 N N . TYR A 1 110 ? 4.406 -0.239 -26.895 1.00 83.88 110 TYR A N 1
ATOM 896 C CA . TYR A 1 110 ? 3.595 0.541 -25.965 1.00 83.88 110 TYR A CA 1
ATOM 897 C C . TYR A 1 110 ? 4.307 0.708 -24.622 1.00 83.88 110 TYR A C 1
ATOM 899 O O . TYR A 1 110 ? 4.942 -0.218 -24.110 1.00 83.88 110 TYR A O 1
ATOM 907 N N . ASN A 1 111 ? 4.178 1.895 -24.032 1.00 76.25 111 ASN A N 1
ATOM 908 C CA . ASN A 1 111 ? 4.574 2.122 -22.649 1.00 76.25 111 ASN A CA 1
AT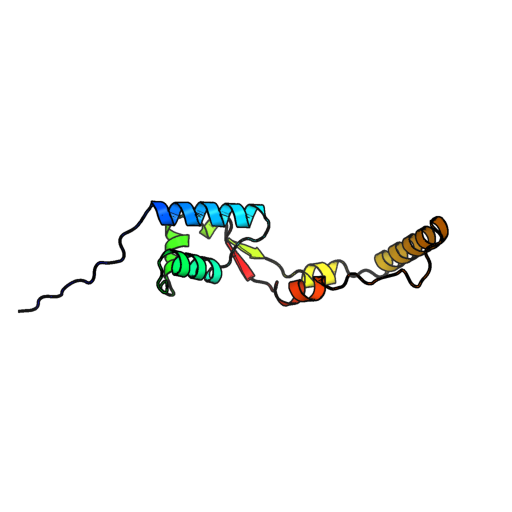OM 909 C C . ASN A 1 111 ? 3.531 1.501 -21.704 1.00 76.25 111 ASN A C 1
ATOM 911 O O . ASN A 1 111 ? 2.338 1.533 -21.986 1.00 76.25 111 ASN A O 1
ATOM 915 N N . MET A 1 112 ? 3.976 0.951 -20.575 1.00 69.19 112 MET A N 1
ATOM 916 C CA . MET A 1 112 ? 3.108 0.350 -19.550 1.00 69.19 112 MET A CA 1
ATOM 917 C C . MET A 1 112 ? 3.163 1.184 -18.259 1.00 69.19 112 MET A C 1
ATOM 919 O O . MET A 1 112 ? 3.480 0.667 -17.183 1.00 69.19 112 MET A O 1
ATOM 923 N N . ASP A 1 113 ? 2.941 2.498 -18.349 1.00 67.56 113 ASP A N 1
ATOM 924 C CA . ASP A 1 113 ? 3.193 3.452 -17.259 1.00 67.56 113 ASP A CA 1
ATOM 925 C C . ASP A 1 113 ? 1.991 3.810 -16.372 1.00 67.56 113 ASP A C 1
ATOM 927 O O . ASP A 1 113 ? 2.114 4.675 -15.506 1.00 67.56 113 ASP A O 1
ATOM 931 N N . GLU A 1 114 ? 0.883 3.069 -16.420 1.00 58.44 114 GLU A N 1
ATOM 932 C CA . GLU A 1 114 ? -0.230 3.264 -15.468 1.00 58.44 114 GLU A CA 1
ATOM 933 C C . GLU A 1 114 ? 0.168 3.048 -14.001 1.00 58.44 114 GLU A C 1
ATOM 935 O O . GLU A 1 114 ? -0.464 3.565 -13.075 1.00 58.44 114 GLU A O 1
ATOM 940 N N . LYS A 1 115 ? 1.258 2.313 -13.745 1.00 59.53 115 LYS A N 1
ATOM 941 C CA . LYS A 1 115 ? 1.683 2.039 -12.369 1.00 59.53 115 LYS A CA 1
ATOM 942 C C . LYS A 1 115 ? 2.071 3.306 -11.610 1.00 59.53 115 LYS A C 1
ATOM 944 O O . LYS A 1 115 ? 1.984 3.258 -10.388 1.00 59.53 115 LYS A O 1
ATOM 949 N N . GLY A 1 116 ? 2.445 4.399 -12.295 1.00 57.38 116 GLY A N 1
ATOM 950 C CA . GLY A 1 116 ? 2.916 5.679 -11.740 1.00 57.38 116 GLY A CA 1
ATOM 951 C C . GLY A 1 116 ? 2.038 6.269 -10.632 1.00 57.38 116 GLY A C 1
ATOM 952 O O . GLY A 1 116 ? 2.555 6.727 -9.612 1.00 57.38 116 GLY A O 1
ATOM 953 N N . PHE A 1 117 ? 0.719 6.169 -10.792 1.00 58.66 117 PHE A N 1
ATOM 954 C CA . PHE A 1 117 ? -0.268 6.712 -9.857 1.00 58.66 117 PHE A CA 1
ATOM 955 C C . PHE A 1 117 ? -0.275 5.997 -8.494 1.00 58.66 117 PHE A C 1
ATOM 957 O O . PHE A 1 117 ? -0.344 6.626 -7.441 1.00 58.66 117 PHE A O 1
ATOM 964 N N . LEU A 1 118 ? -0.115 4.671 -8.477 1.00 59.25 118 LEU A N 1
ATOM 965 C CA . LEU A 1 118 ? -0.012 3.920 -7.222 1.00 59.25 118 LEU A CA 1
ATOM 966 C C . LEU A 1 118 ? 1.270 4.267 -6.448 1.00 59.25 118 LEU A C 1
ATOM 968 O O . LEU A 1 118 ? 1.265 4.217 -5.221 1.00 59.25 118 LEU A O 1
ATOM 972 N N . ILE A 1 119 ? 2.358 4.663 -7.119 1.00 60.53 119 ILE A N 1
ATOM 973 C CA . ILE A 1 119 ? 3.603 5.053 -6.430 1.00 60.53 119 ILE A CA 1
ATOM 974 C C . ILE A 1 119 ? 3.451 6.373 -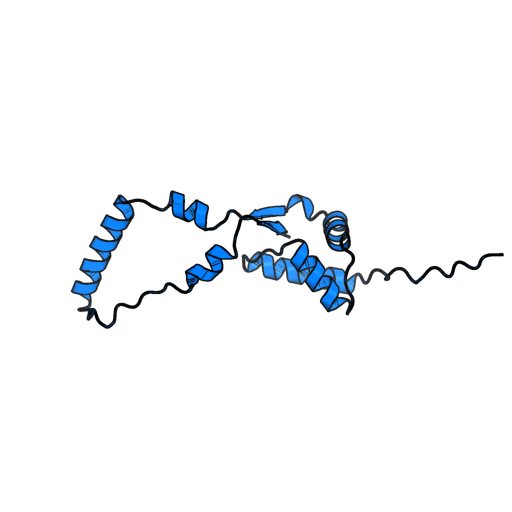5.678 1.00 60.53 119 ILE A C 1
ATOM 976 O O . ILE A 1 119 ? 4.007 6.486 -4.586 1.00 60.53 119 ILE A O 1
ATOM 980 N N . SER A 1 120 ? 2.716 7.350 -6.220 1.00 57.75 120 SER A N 1
ATOM 981 C CA . SER A 1 120 ? 2.501 8.631 -5.532 1.00 57.75 120 SER A CA 1
ATOM 982 C C . SER A 1 120 ? 1.597 8.484 -4.307 1.00 57.75 120 SER A C 1
ATOM 984 O O . SER A 1 120 ? 1.784 9.193 -3.323 1.00 57.75 120 SER A O 1
ATOM 986 N N . ILE A 1 121 ? 0.667 7.525 -4.324 1.00 60.34 121 ILE A N 1
ATOM 987 C CA . ILE A 1 121 ? -0.246 7.255 -3.203 1.00 60.34 121 ILE A CA 1
ATOM 988 C C . ILE A 1 121 ? 0.409 6.375 -2.128 1.00 60.34 121 ILE A C 1
ATOM 990 O O . ILE A 1 121 ? 0.175 6.568 -0.933 1.00 60.34 121 ILE A O 1
ATOM 994 N N . LEU A 1 122 ? 1.261 5.420 -2.513 1.00 61.22 122 LEU A N 1
ATOM 995 C CA . LEU A 1 122 ? 1.939 4.494 -1.596 1.00 61.22 122 LEU A CA 1
ATOM 996 C C . LEU A 1 122 ? 3.186 5.119 -0.938 1.00 61.22 122 LEU A C 1
ATOM 998 O O . LEU A 1 122 ? 4.273 4.533 -0.929 1.00 61.22 122 LEU A O 1
ATOM 1002 N N . LEU A 1 123 ? 3.026 6.311 -0.357 1.00 63.09 123 LEU A N 1
ATOM 1003 C CA . LEU A 1 123 ? 4.026 6.951 0.500 1.00 63.09 123 LEU A CA 1
ATOM 1004 C C . LEU A 1 123 ? 4.313 6.111 1.758 1.00 63.09 123 LEU A C 1
ATOM 1006 O O . LEU A 1 123 ? 3.611 5.148 2.080 1.00 63.09 123 LEU A O 1
ATOM 1010 N N . LYS A 1 124 ? 5.367 6.486 2.498 1.00 67.56 124 LYS A N 1
ATOM 1011 C CA . LYS A 1 124 ? 5.758 5.818 3.746 1.00 67.56 124 LYS A CA 1
ATOM 1012 C C . LYS A 1 124 ? 4.628 5.918 4.775 1.00 67.56 124 LYS A C 1
ATOM 1014 O O . LYS A 1 124 ? 4.444 6.953 5.407 1.00 67.56 124 LYS A O 1
ATOM 1019 N N . MET A 1 125 ? 3.892 4.830 4.970 1.00 73.00 125 MET A N 1
ATOM 1020 C CA . MET A 1 125 ? 2.764 4.760 5.902 1.00 73.00 125 MET A CA 1
ATOM 1021 C C . MET A 1 125 ? 2.949 3.604 6.878 1.00 73.00 125 MET A C 1
ATOM 1023 O O . MET A 1 125 ? 3.473 2.544 6.523 1.00 73.00 125 MET A O 1
ATOM 1027 N N . LYS A 1 126 ? 2.483 3.790 8.116 1.00 79.81 126 LYS A N 1
ATOM 1028 C CA . LYS A 1 126 ? 2.428 2.708 9.099 1.00 79.81 126 LYS A CA 1
ATOM 1029 C C . LYS A 1 126 ? 1.305 1.746 8.712 1.00 79.81 126 LYS A C 1
ATOM 1031 O O . LYS A 1 126 ? 0.137 2.140 8.665 1.00 79.81 126 LYS A O 1
ATOM 1036 N N . ARG A 1 127 ? 1.676 0.503 8.419 1.00 82.06 127 ARG A N 1
ATOM 1037 C CA . ARG A 1 127 ? 0.762 -0.580 8.062 1.00 82.06 127 ARG A CA 1
ATOM 1038 C C . ARG A 1 127 ? 0.601 -1.530 9.243 1.00 82.06 127 ARG A C 1
ATOM 1040 O O . ARG A 1 127 ? 1.510 -1.675 10.063 1.00 82.06 127 ARG A O 1
ATOM 1047 N N . ILE A 1 128 ? -0.582 -2.112 9.345 1.00 79.50 128 ILE A N 1
ATOM 1048 C CA . ILE A 1 128 ? -0.968 -3.041 10.400 1.00 79.50 128 ILE A CA 1
ATOM 1049 C C . ILE A 1 128 ? -1.072 -4.411 9.751 1.00 79.50 128 ILE A C 1
ATOM 1051 O O . ILE A 1 128 ? -1.753 -4.547 8.739 1.00 79.50 128 ILE A O 1
ATOM 1055 N N . PHE A 1 129 ? -0.360 -5.373 10.318 1.00 75.19 129 PHE A N 1
ATOM 1056 C CA . PHE A 1 129 ? -0.326 -6.753 9.861 1.00 75.19 129 PHE A CA 1
ATOM 1057 C C . PHE A 1 129 ? -0.949 -7.616 10.957 1.00 75.19 129 PHE A C 1
ATOM 1059 O O . PHE A 1 129 ? -0.870 -7.242 12.131 1.00 75.19 129 PHE A O 1
ATOM 1066 N N . LEU A 1 130 ? -1.590 -8.707 10.557 1.00 69.44 130 LEU A N 1
ATOM 1067 C CA . LEU A 1 130 ? -1.996 -9.803 11.434 1.00 69.44 130 LEU A CA 1
ATOM 1068 C C . LEU A 1 130 ? -1.084 -11.010 11.211 1.00 69.44 130 LEU A C 1
ATOM 1070 O O . LEU A 1 130 ? -0.413 -11.035 10.152 1.00 69.44 130 LEU A O 1
#

InterPro domains:
  IPR006600 HTH CenpB-type DNA-binding domain [PF03221] (16-66)
  IPR006600 HTH CenpB-type DNA-binding domain [PS51253] (4-69)
  IPR009057 Homedomain-like superfamily [SSF46689] (15-64)

Organism: NCBI:txid1392246

pLDDT: mean 76.36, std 15.55, range [34.75, 96.12]

Foldseek 3Di:
DDDPPPDPDPDDPVVLLVVLVVVQQVCVVVVNFDALVVSQVSVCVSVVHRDDPCRSVVSCVVVVLVVQKDWDAQVVVVVVVVDDPVVVVVVVVVVVVVCVVVVPDPVPDDDPPPCVVVRVVRHGGTGTHD

Sequence (130 aa):
MGVDTAKPCVTRDRALERELLSYIDVLTCRGLPPTRQMIRNFASEIAGKQAGKAWAERFIKRHDINLLSRWASGIDIQRKRANSAFKYALYFKLLERKIQQYNVDPRHIYNMDEKGFLISILLKMKRIFL

Secondary structure (DSSP, 8-state):
-------------HHHHHHHHHHHHHHHHTT-PPPHHHHHHHHHHHTTSPPPTTHHHHHHHHTTGGGG-EEEPPHHHHHHHH--HHHHHHHHHHHHHHHHHHT--GGG----GGGHHHHHH--SEEE---

Radius of gyration: 23.91 Å; chains: 1; bounding box: 56×26×78 Å